Protein AF-A0A164Z7T9-F1 (afdb_monomer_lite)

pLDDT: mean 85.54, std 10.98, range [58.44, 95.06]

Secondary structure (DSSP, 8-state):
-HHHHHHHHHSHHHHHHHHHHHHS-HHHHHHHHHHHHHHHHHHHHHHHHTTSHHHHHS-HHHHHHHHHHHHHHHHHT-

Organism: Xylona heveae (strain CBS 132557 / TC161) (NCBI:txid1328760)

Foldseek 3Di:
DVVVVVVVCPDPVVVVVVVVCVPDDPVVNVVVVVVVVLVVLLVVQLVVVCPDPCLVPDDPVVVVVVSVVSSVVSVVVD

Radius of gyration: 17.44 Å; chains: 1; bounding box: 30×33×42 Å

Structure (mmCIF, N/CA/C/O backbone):
data_AF-A0A164Z7T9-F1
#
_entry.id   AF-A0A164Z7T9-F1
#
loop_
_atom_site.group_PDB
_atom_site.id
_atom_site.type_symbol
_atom_site.label_atom_id
_atom_site.label_alt_id
_atom_site.label_comp_id
_atom_site.label_asym_id
_atom_site.label_entity_id
_atom_site.label_seq_id
_atom_site.pdbx_PDB_ins_code
_atom_site.Cartn_x
_atom_site.Cartn_y
_atom_site.Cartn_z
_atom_site.occupancy
_atom_site.B_iso_or_equiv
_atom_site.auth_seq_id
_atom_site.auth_comp_id
_atom_site.auth_asym_id
_atom_site.auth_atom_id
_atom_site.pdbx_PDB_model_num
ATOM 1 N N . LYS A 1 1 ? -14.424 9.288 -14.583 1.00 59.44 1 LYS A N 1
ATOM 2 C CA . LYS A 1 1 ? -13.218 8.423 -14.507 1.00 59.44 1 LYS A CA 1
ATOM 3 C C . LYS A 1 1 ? -12.129 8.902 -15.470 1.00 59.44 1 LYS A C 1
ATOM 5 O O . LYS A 1 1 ? -11.128 9.363 -14.954 1.00 59.44 1 LYS A O 1
ATOM 10 N N . ARG A 1 2 ? -12.366 8.984 -16.795 1.00 61.66 2 ARG A N 1
ATOM 11 C CA . ARG A 1 2 ? -11.385 9.529 -17.772 1.00 61.66 2 ARG A CA 1
ATOM 12 C C . ARG A 1 2 ? -10.778 10.890 -17.408 1.00 61.66 2 ARG A C 1
ATOM 14 O O . ARG A 1 2 ? -9.567 10.995 -17.365 1.00 61.66 2 ARG A O 1
ATOM 21 N N . LYS A 1 3 ? -11.600 11.888 -17.061 1.00 60.75 3 LYS A N 1
ATOM 22 C CA . LYS A 1 3 ? -11.106 13.239 -16.733 1.00 60.75 3 LYS A CA 1
ATOM 23 C C . LYS A 1 3 ? -10.152 13.258 -15.525 1.00 60.75 3 LYS A C 1
ATOM 25 O O . LYS A 1 3 ? -9.102 13.870 -15.574 1.00 60.75 3 LYS A O 1
ATOM 30 N N . ALA A 1 4 ? -10.469 12.490 -14.479 1.00 61.41 4 ALA A N 1
ATOM 31 C CA . ALA A 1 4 ? -9.615 12.360 -13.295 1.00 61.41 4 ALA A CA 1
ATOM 32 C C . ALA A 1 4 ? -8.308 11.593 -13.580 1.00 61.41 4 ALA A C 1
ATOM 34 O O . ALA A 1 4 ? -7.285 11.870 -12.961 1.00 61.41 4 ALA A O 1
ATOM 35 N N . GLU A 1 5 ? -8.331 10.634 -14.510 1.00 58.44 5 GLU A N 1
ATOM 36 C CA . GLU A 1 5 ? -7.134 9.925 -14.979 1.00 58.44 5 GLU A CA 1
ATOM 37 C C . GLU A 1 5 ? -6.255 10.822 -15.865 1.00 58.44 5 GLU A C 1
ATOM 39 O O . GLU A 1 5 ? -5.033 10.809 -15.717 1.00 58.44 5 GLU A O 1
ATOM 44 N N . GLU A 1 6 ? -6.857 11.645 -16.729 1.00 60.25 6 GLU A N 1
ATOM 45 C CA . GLU A 1 6 ? -6.165 12.674 -17.515 1.00 60.25 6 GLU A CA 1
ATOM 46 C C . GLU A 1 6 ? -5.514 13.726 -16.610 1.00 60.25 6 GLU A C 1
ATOM 48 O O . GLU A 1 6 ? -4.318 13.980 -16.759 1.00 60.25 6 GLU A O 1
ATOM 53 N N . ASP A 1 7 ? -6.241 14.246 -15.618 1.00 60.25 7 ASP A N 1
ATOM 54 C CA . ASP A 1 7 ? -5.738 15.227 -14.646 1.00 60.25 7 ASP A CA 1
ATOM 55 C C . ASP A 1 7 ? -4.585 14.651 -13.804 1.00 60.25 7 ASP A C 1
ATOM 57 O O . ASP A 1 7 ? -3.543 15.289 -13.621 1.00 60.25 7 ASP A O 1
ATOM 61 N N . LEU A 1 8 ? -4.710 13.398 -13.345 1.00 59.91 8 LEU A N 1
ATOM 62 C CA . LEU A 1 8 ? -3.622 12.692 -12.664 1.00 59.91 8 LEU A CA 1
ATOM 63 C C . LEU A 1 8 ? -2.417 12.507 -13.582 1.00 59.91 8 LEU A C 1
ATOM 65 O O . LEU A 1 8 ? -1.288 12.681 -13.122 1.00 59.91 8 LEU A O 1
ATOM 69 N N . SER A 1 9 ? -2.634 12.209 -14.867 1.00 61.38 9 SER A N 1
ATOM 70 C CA . SER A 1 9 ? -1.553 12.091 -15.845 1.00 61.38 9 SER A CA 1
ATOM 71 C C . SER A 1 9 ? -0.832 13.428 -16.051 1.00 61.38 9 SER A C 1
ATOM 73 O O . SER A 1 9 ? 0.394 13.444 -16.161 1.00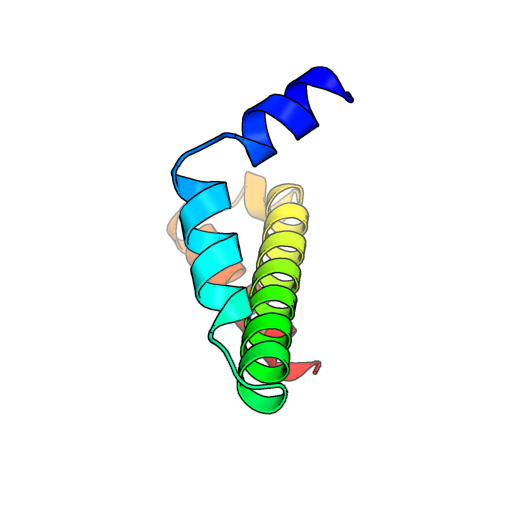 61.38 9 SER A O 1
ATOM 75 N N . GLN A 1 10 ? -1.552 14.550 -16.037 1.00 71.38 10 GLN A N 1
ATOM 76 C CA . GLN A 1 10 ? -0.988 15.886 -16.241 1.00 71.38 10 GLN A CA 1
ATOM 77 C C . GLN A 1 10 ? -0.341 16.482 -14.983 1.00 71.38 10 GLN A C 1
ATOM 79 O O . GLN A 1 10 ? 0.395 17.464 -15.080 1.00 71.38 10 GLN A O 1
ATOM 84 N N . SER A 1 11 ? -0.540 15.873 -13.810 1.00 83.12 11 SER A N 1
ATOM 85 C CA . SER A 1 11 ? 0.109 16.319 -12.576 1.00 83.12 11 SER A CA 1
ATOM 86 C C . SER A 1 11 ? 1.645 16.281 -12.673 1.00 83.12 11 SER A C 1
ATOM 88 O O . SER A 1 11 ? 2.247 15.364 -13.243 1.00 83.12 11 SER A O 1
ATOM 90 N N . VAL A 1 12 ? 2.310 17.261 -12.047 1.00 83.00 12 VAL A N 1
ATOM 91 C CA . VAL A 1 12 ? 3.785 17.361 -12.013 1.00 83.00 12 VAL A CA 1
ATOM 92 C C . VAL A 1 12 ? 4.421 16.089 -11.438 1.00 83.00 12 VAL A C 1
ATOM 94 O O . VAL A 1 12 ? 5.464 15.639 -11.913 1.00 83.00 12 VAL A O 1
ATOM 97 N N . TYR A 1 13 ? 3.771 15.470 -10.450 1.00 81.62 13 TYR A N 1
ATOM 98 C CA . TYR A 1 13 ? 4.226 14.226 -9.833 1.00 81.62 13 TYR A CA 1
ATOM 99 C C . TYR A 1 13 ? 4.152 13.034 -10.791 1.00 81.62 13 TYR A C 1
ATOM 101 O O . TYR A 1 13 ? 5.121 12.279 -10.894 1.00 81.62 13 TYR A O 1
ATOM 109 N N . ALA A 1 14 ? 3.053 12.881 -11.535 1.00 80.81 14 ALA A N 1
ATOM 110 C CA . ALA A 1 14 ? 2.925 11.804 -12.514 1.00 80.81 14 ALA A CA 1
ATOM 111 C C . ALA A 1 14 ? 3.878 11.984 -13.699 1.00 80.81 14 ALA A C 1
ATOM 113 O O . ALA A 1 14 ? 4.408 10.997 -14.211 1.00 80.81 14 ALA A O 1
ATOM 114 N N . LYS A 1 15 ? 4.143 13.230 -14.115 1.00 84.62 15 LYS A N 1
ATOM 115 C CA . LYS A 1 15 ? 5.160 13.532 -15.130 1.00 84.62 15 LYS A CA 1
ATOM 116 C C . LYS A 1 15 ? 6.558 13.122 -14.655 1.00 84.62 15 LYS A C 1
ATOM 118 O O . LYS A 1 15 ? 7.192 12.301 -15.307 1.00 84.62 15 LYS A O 1
ATOM 123 N N . ARG A 1 16 ? 6.983 13.572 -13.467 1.00 86.56 16 ARG A N 1
ATOM 124 C CA . ARG A 1 16 ? 8.284 13.200 -12.871 1.00 86.56 16 AR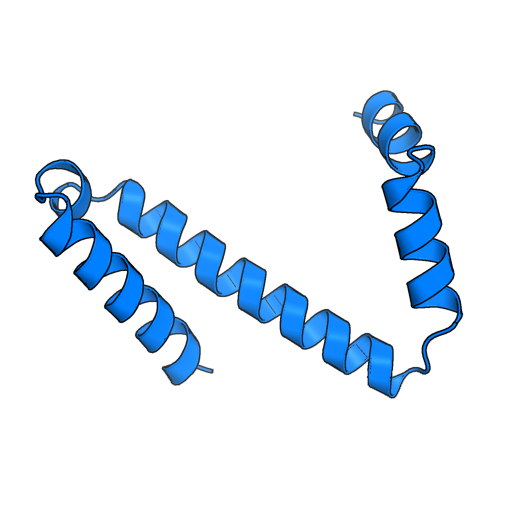G A CA 1
ATOM 125 C C . ARG A 1 16 ? 8.447 11.690 -12.696 1.00 86.56 16 ARG A C 1
ATOM 127 O O . ARG A 1 16 ? 9.519 11.156 -12.960 1.00 86.56 16 ARG A O 1
ATOM 134 N N . HIS A 1 17 ? 7.394 10.997 -12.263 1.00 84.62 17 HIS A N 1
ATOM 135 C CA . HIS A 1 17 ? 7.417 9.541 -12.139 1.00 84.62 17 HIS A CA 1
ATOM 136 C C . HIS A 1 17 ? 7.590 8.859 -13.503 1.00 84.62 17 HIS A C 1
ATOM 138 O O . HIS A 1 17 ? 8.412 7.957 -13.634 1.00 84.62 17 HIS A O 1
ATOM 144 N N . ARG A 1 18 ? 6.853 9.300 -14.533 1.00 84.00 18 ARG A N 1
ATOM 145 C CA . ARG A 1 18 ? 6.999 8.769 -15.898 1.00 84.00 18 ARG A CA 1
ATOM 146 C C . ARG A 1 18 ? 8.401 8.993 -16.454 1.00 84.00 18 ARG A C 1
ATOM 148 O O . ARG A 1 18 ? 8.980 8.052 -16.989 1.00 84.00 18 ARG A O 1
ATOM 155 N N . ASP A 1 19 ? 8.949 10.192 -16.284 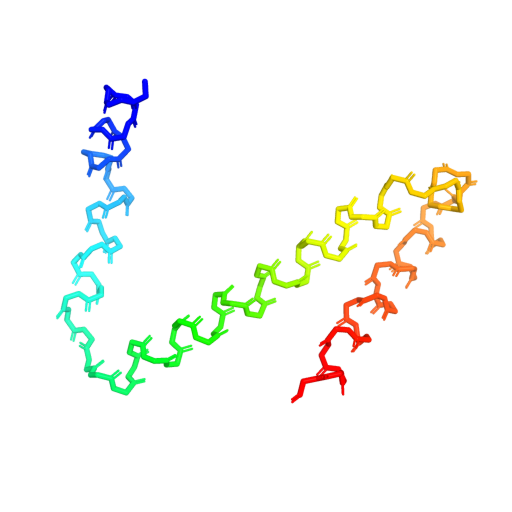1.00 86.62 19 ASP A N 1
ATOM 156 C CA . ASP A 1 19 ? 10.294 10.528 -16.757 1.00 86.62 19 ASP A CA 1
ATOM 157 C C . ASP A 1 19 ? 11.358 9.664 -16.060 1.00 86.62 19 ASP A C 1
ATOM 159 O O . ASP A 1 19 ? 12.207 9.078 -16.727 1.00 86.62 19 ASP A O 1
ATOM 163 N N . ARG A 1 20 ? 11.242 9.475 -14.738 1.00 86.19 20 ARG A N 1
ATOM 164 C CA . ARG A 1 20 ? 12.122 8.588 -13.961 1.00 86.19 20 ARG A CA 1
ATOM 165 C C . ARG A 1 20 ? 12.056 7.135 -14.434 1.00 86.19 20 ARG A C 1
ATOM 167 O O . ARG A 1 20 ? 13.090 6.516 -14.660 1.00 86.19 20 ARG A O 1
ATOM 174 N N . VAL A 1 21 ? 10.854 6.585 -14.614 1.00 84.31 21 VAL A N 1
ATOM 175 C CA . VAL A 1 21 ? 10.694 5.205 -15.105 1.00 84.31 21 VAL A CA 1
ATOM 176 C C . VAL A 1 21 ? 11.261 5.069 -16.519 1.00 84.31 21 VAL A C 1
ATOM 178 O O . VAL A 1 21 ? 11.869 4.048 -16.846 1.00 84.31 21 VAL A O 1
ATOM 181 N N . ARG A 1 22 ? 11.117 6.099 -17.363 1.00 86.19 22 ARG A N 1
ATOM 182 C CA . ARG A 1 22 ? 11.651 6.104 -18.729 1.00 86.19 22 ARG A CA 1
ATOM 183 C C . ARG A 1 22 ? 13.175 6.001 -18.750 1.00 86.19 22 ARG A C 1
ATOM 185 O O . ARG A 1 22 ? 13.688 5.279 -19.599 1.00 86.19 22 ARG A O 1
ATOM 192 N N . THR A 1 23 ? 13.869 6.656 -17.819 1.00 88.44 23 THR A N 1
ATOM 193 C CA . THR A 1 23 ? 15.337 6.610 -17.714 1.00 88.44 23 THR A CA 1
ATOM 194 C C . THR A 1 23 ? 15.880 5.325 -17.088 1.00 88.44 23 THR A C 1
ATOM 196 O O . THR A 1 23 ? 17.071 5.067 -17.204 1.00 88.44 23 THR A O 1
ATOM 199 N N . MET A 1 24 ? 15.037 4.517 -16.437 1.00 91.75 24 MET A N 1
ATOM 200 C CA . MET A 1 24 ? 15.463 3.274 -15.788 1.00 91.75 24 MET A CA 1
ATOM 201 C C . MET A 1 24 ? 15.656 2.131 -16.783 1.00 91.75 24 MET A C 1
ATOM 203 O O . MET A 1 24 ? 14.875 1.961 -17.728 1.00 91.75 24 MET A O 1
ATOM 207 N N . THR A 1 25 ? 16.663 1.307 -16.506 1.00 93.12 25 THR A N 1
ATOM 208 C CA . THR A 1 25 ? 16.899 0.021 -17.167 1.00 93.12 25 THR A CA 1
ATOM 209 C C . THR A 1 25 ? 15.781 -0.979 -16.856 1.00 93.12 25 THR A C 1
ATOM 211 O O . THR A 1 25 ? 14.984 -0.802 -15.930 1.00 93.12 25 THR A O 1
ATOM 214 N N . THR A 1 26 ? 15.704 -2.061 -17.630 1.00 90.06 26 THR A N 1
ATOM 215 C CA . THR A 1 26 ? 14.718 -3.134 -17.418 1.00 90.06 26 THR A CA 1
ATOM 216 C C . THR A 1 26 ? 14.823 -3.737 -16.018 1.00 90.06 26 THR A C 1
ATOM 218 O O . THR A 1 26 ? 13.813 -3.829 -15.323 1.00 90.06 26 THR A O 1
ATOM 221 N N . MET A 1 27 ? 16.043 -4.039 -15.566 1.00 92.00 27 MET A N 1
ATOM 222 C CA . MET A 1 27 ? 16.304 -4.585 -14.232 1.00 92.00 27 MET A CA 1
ATOM 223 C C . MET A 1 27 ? 15.859 -3.627 -13.119 1.00 92.00 27 MET A C 1
ATOM 225 O O . MET A 1 27 ? 15.193 -4.028 -12.166 1.00 92.00 27 MET A O 1
ATOM 229 N N . GLU A 1 28 ? 16.163 -2.335 -13.244 1.00 90.81 28 GLU A N 1
ATOM 230 C CA . GLU A 1 28 ? 15.740 -1.336 -12.259 1.00 90.81 28 GLU A CA 1
ATOM 231 C C . GLU A 1 28 ? 14.214 -1.204 -12.186 1.00 90.81 28 GLU A C 1
ATOM 233 O O . GLU A 1 28 ? 13.656 -1.092 -11.090 1.00 90.81 28 GLU A O 1
ATOM 238 N N . ARG A 1 29 ? 13.521 -1.260 -13.332 1.00 89.06 29 ARG A N 1
ATOM 239 C CA . ARG A 1 29 ? 12.049 -1.244 -13.377 1.00 89.06 29 ARG A CA 1
ATOM 240 C C . ARG A 1 29 ? 11.447 -2.468 -12.697 1.00 89.06 29 ARG A C 1
ATOM 242 O O . ARG A 1 29 ? 10.439 -2.338 -12.004 1.00 89.06 29 ARG A O 1
ATOM 249 N N . GLU A 1 30 ? 12.042 -3.643 -12.874 1.00 89.81 30 GLU A N 1
ATOM 250 C CA . GLU A 1 30 ? 11.596 -4.867 -12.204 1.00 89.81 30 GLU A CA 1
ATOM 251 C C . GLU A 1 30 ? 11.759 -4.768 -10.685 1.00 89.81 30 GLU A C 1
ATOM 253 O O . GLU A 1 30 ? 10.817 -5.067 -9.946 1.00 89.81 30 GLU A O 1
ATOM 258 N N . ILE A 1 31 ? 12.896 -4.247 -10.216 1.00 91.19 31 ILE A N 1
ATOM 259 C CA . ILE A 1 31 ? 13.144 -3.995 -8.791 1.00 91.19 31 ILE A CA 1
ATOM 260 C C . ILE A 1 31 ? 12.136 -2.983 -8.231 1.00 91.19 31 ILE A C 1
ATOM 262 O O . ILE A 1 31 ? 11.580 -3.186 -7.149 1.00 91.19 31 ILE A O 1
ATOM 266 N N . GLU A 1 32 ? 11.870 -1.885 -8.941 1.00 89.75 32 GLU A N 1
ATOM 267 C CA . GLU A 1 32 ? 10.902 -0.880 -8.494 1.00 89.75 32 GLU A CA 1
ATOM 268 C C . GLU A 1 32 ? 9.472 -1.434 -8.464 1.00 89.75 32 GLU A C 1
ATOM 270 O O . GLU A 1 32 ? 8.731 -1.207 -7.502 1.00 89.75 32 GLU A O 1
ATOM 275 N N . LYS A 1 33 ? 9.101 -2.242 -9.461 1.00 89.75 33 LYS A N 1
ATOM 276 C CA . LYS A 1 33 ? 7.821 -2.956 -9.489 1.00 89.75 33 LYS A CA 1
ATOM 277 C C . LYS A 1 33 ? 7.697 -3.924 -8.312 1.00 89.75 33 LYS A C 1
ATOM 279 O O . LYS A 1 33 ? 6.648 -3.945 -7.669 1.00 89.75 33 LYS A O 1
ATOM 284 N N . ALA A 1 34 ? 8.747 -4.680 -7.989 1.00 89.62 34 ALA A N 1
ATOM 285 C CA . ALA A 1 34 ? 8.772 -5.575 -6.833 1.00 89.62 34 ALA A CA 1
ATOM 286 C C . ALA A 1 34 ? 8.576 -4.801 -5.517 1.00 89.62 34 ALA A C 1
ATOM 288 O O . ALA A 1 34 ? 7.663 -5.110 -4.748 1.00 89.62 34 ALA A O 1
ATOM 289 N N . LYS A 1 35 ? 9.324 -3.705 -5.320 1.00 90.06 35 LYS A N 1
ATOM 290 C CA . LYS A 1 35 ? 9.187 -2.816 -4.150 1.00 90.06 35 LYS A CA 1
ATOM 291 C C . LYS A 1 35 ? 7.771 -2.253 -4.006 1.00 90.06 35 LYS A C 1
ATOM 293 O O . LYS A 1 35 ? 7.217 -2.226 -2.904 1.00 90.06 35 LYS A O 1
ATOM 298 N N . ASN A 1 36 ? 7.169 -1.808 -5.108 1.00 90.81 36 ASN A N 1
ATOM 299 C CA . ASN A 1 36 ? 5.797 -1.301 -5.103 1.00 90.81 36 ASN A CA 1
ATOM 300 C C . ASN A 1 36 ? 4.790 -2.411 -4.786 1.00 90.81 36 ASN A C 1
ATOM 302 O O . ASN A 1 36 ? 3.890 -2.207 -3.969 1.00 90.81 36 ASN A O 1
ATOM 306 N N . ASN A 1 37 ? 4.961 -3.600 -5.362 1.00 90.12 37 ASN A N 1
ATOM 307 C CA . ASN A 1 37 ? 4.112 -4.752 -5.075 1.00 90.12 37 ASN A CA 1
ATOM 308 C C . ASN A 1 37 ? 4.157 -5.146 -3.594 1.00 90.12 37 ASN A C 1
ATOM 310 O O . ASN A 1 37 ? 3.104 -5.416 -3.011 1.00 90.12 37 ASN A O 1
ATOM 314 N N . ASP A 1 38 ? 5.338 -5.140 -2.977 1.00 90.00 38 ASP A N 1
ATOM 315 C CA . ASP A 1 38 ? 5.503 -5.400 -1.543 1.00 90.00 38 ASP A CA 1
ATOM 316 C C . ASP A 1 38 ? 4.814 -4.333 -0.696 1.00 90.00 38 ASP A C 1
ATOM 318 O O . ASP A 1 38 ? 4.039 -4.652 0.209 1.00 90.00 38 ASP A O 1
ATOM 322 N N . ARG A 1 39 ? 5.018 -3.053 -1.027 1.00 91.44 39 ARG A N 1
ATOM 323 C CA . ARG A 1 39 ? 4.341 -1.939 -0.351 1.00 91.44 39 ARG A CA 1
ATOM 324 C C . ARG A 1 39 ? 2.821 -2.085 -0.429 1.00 91.44 39 ARG A C 1
ATOM 326 O O . ARG A 1 39 ? 2.129 -1.933 0.577 1.00 91.44 39 ARG A O 1
ATOM 333 N N . HIS A 1 40 ? 2.283 -2.419 -1.600 1.00 92.38 40 HIS A N 1
ATOM 334 C CA . HIS A 1 40 ? 0.850 -2.641 -1.775 1.00 92.38 40 HIS A CA 1
ATOM 335 C C . HIS A 1 40 ? 0.345 -3.866 -1.006 1.00 92.38 40 HIS A C 1
ATOM 337 O O . HIS A 1 40 ? -0.763 -3.823 -0.469 1.00 92.38 40 HIS A O 1
ATOM 343 N N . ALA A 1 41 ? 1.124 -4.947 -0.923 1.00 91.12 41 ALA A N 1
ATOM 344 C CA . ALA A 1 41 ? 0.775 -6.117 -0.122 1.00 91.12 41 ALA A CA 1
ATOM 345 C C . ALA A 1 41 ? 0.665 -5.765 1.371 1.00 91.12 41 ALA A C 1
ATOM 347 O O . ALA A 1 41 ? -0.379 -6.026 1.972 1.00 91.12 41 ALA A O 1
ATOM 348 N N . ARG A 1 42 ? 1.671 -5.076 1.930 1.00 91.69 42 ARG A N 1
ATOM 349 C CA . ARG A 1 42 ? 1.657 -4.602 3.327 1.00 91.69 42 ARG A CA 1
ATOM 350 C C . ARG A 1 42 ? 0.468 -3.683 3.598 1.00 91.69 42 ARG A C 1
ATOM 352 O O . ARG A 1 42 ? -0.290 -3.914 4.534 1.00 91.69 42 ARG A O 1
ATOM 359 N N . ASN A 1 43 ? 0.240 -2.699 2.727 1.00 93.06 43 ASN A N 1
ATOM 360 C CA . ASN A 1 43 ? -0.868 -1.754 2.880 1.00 93.06 43 ASN A CA 1
ATOM 361 C C . ASN A 1 43 ? -2.236 -2.443 2.833 1.00 93.06 43 ASN A C 1
ATOM 363 O O . ASN A 1 43 ? -3.139 -2.064 3.575 1.00 93.06 43 ASN A O 1
ATOM 367 N N . ARG A 1 44 ? -2.412 -3.455 1.974 1.00 93.69 44 ARG A N 1
ATOM 368 C CA . ARG A 1 44 ? -3.653 -4.241 1.931 1.00 93.69 44 ARG A CA 1
ATOM 369 C C . ARG A 1 44 ? -3.858 -5.043 3.212 1.00 93.69 44 ARG A C 1
ATOM 371 O O . ARG A 1 44 ? -4.976 -5.064 3.716 1.00 93.69 44 ARG A O 1
ATOM 378 N N . ALA A 1 45 ? -2.807 -5.671 3.734 1.00 92.62 45 ALA A N 1
ATOM 379 C CA . ALA A 1 45 ? -2.883 -6.422 4.983 1.00 92.62 45 ALA A CA 1
ATOM 380 C C . ALA A 1 45 ? -3.232 -5.511 6.169 1.00 92.62 45 ALA A C 1
ATOM 382 O O . ALA A 1 45 ? -4.163 -5.815 6.907 1.00 92.62 45 ALA A O 1
ATOM 383 N N . ILE A 1 46 ? -2.582 -4.347 6.279 1.00 92.94 46 ILE A N 1
ATOM 384 C CA . ILE A 1 46 ? -2.896 -3.353 7.314 1.00 92.94 46 ILE A CA 1
ATOM 385 C C . ILE A 1 46 ? -4.340 -2.859 7.184 1.00 92.94 46 ILE A C 1
ATOM 387 O O . ILE A 1 46 ? -5.046 -2.793 8.180 1.00 92.94 46 ILE A O 1
ATOM 391 N N . ARG A 1 47 ? -4.832 -2.549 5.976 1.00 94.94 47 ARG A N 1
A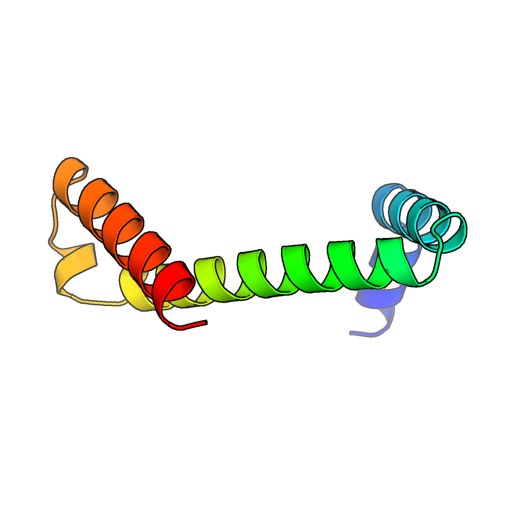TOM 392 C CA . ARG A 1 47 ? -6.240 -2.136 5.811 1.00 94.94 47 ARG A CA 1
ATOM 393 C C . ARG A 1 47 ? -7.220 -3.200 6.298 1.00 94.94 47 ARG A C 1
ATOM 395 O O . ARG A 1 47 ? -8.202 -2.844 6.932 1.00 94.94 47 ARG A O 1
ATOM 402 N N . LYS A 1 48 ? -6.951 -4.480 6.020 1.00 94.38 48 LYS A N 1
ATOM 403 C CA . LYS A 1 48 ? -7.774 -5.585 6.532 1.00 94.38 48 LYS A CA 1
ATOM 404 C C . LYS A 1 48 ? -7.702 -5.667 8.055 1.00 94.38 48 LYS A C 1
ATOM 406 O O . LYS A 1 48 ? -8.744 -5.741 8.693 1.00 94.38 48 LYS A O 1
ATOM 411 N N . LEU A 1 49 ? -6.502 -5.578 8.629 1.00 93.31 49 LEU A N 1
ATOM 412 C CA . LEU A 1 49 ? -6.312 -5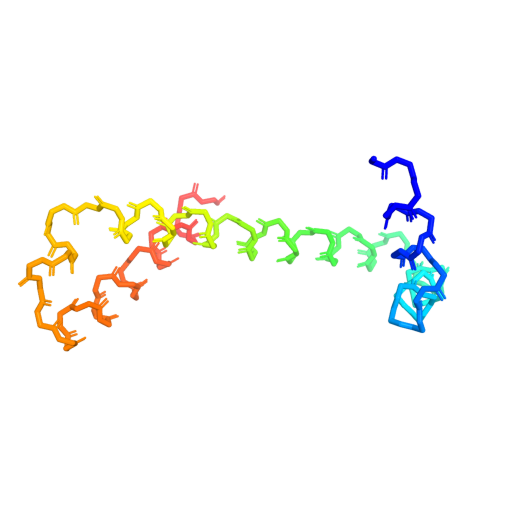.538 10.079 1.00 93.31 49 LEU A CA 1
ATOM 413 C C . LEU A 1 49 ? -7.127 -4.405 10.719 1.00 93.31 49 LEU A C 1
ATOM 415 O O . LEU A 1 49 ? -7.833 -4.641 11.683 1.00 93.31 49 LEU A O 1
ATOM 419 N N . LYS A 1 50 ? -7.123 -3.200 10.138 1.00 92.69 50 LYS A N 1
ATOM 420 C CA . LYS A 1 50 ? -7.870 -2.047 10.675 1.00 92.69 50 LYS A CA 1
ATOM 421 C C . LYS A 1 50 ? -9.388 -2.233 10.720 1.00 92.69 50 LYS A C 1
ATOM 423 O O . LYS A 1 50 ? -10.064 -1.485 11.414 1.00 92.69 50 LYS A O 1
ATOM 428 N N . THR A 1 51 ? -9.917 -3.203 9.977 1.00 94.62 51 THR A N 1
ATOM 429 C CA . THR A 1 51 ? -11.344 -3.552 9.997 1.00 94.62 51 THR A CA 1
ATOM 430 C C . THR A 1 51 ? -11.690 -4.650 11.003 1.00 94.62 51 THR A C 1
ATOM 432 O O . THR A 1 51 ? -12.870 -4.931 11.193 1.00 94.62 51 THR A O 1
ATOM 435 N N . THR A 1 52 ? -10.706 -5.290 11.646 1.00 93.50 52 THR A N 1
ATOM 436 C CA . THR A 1 52 ? -10.980 -6.346 12.628 1.00 93.50 52 THR A CA 1
ATOM 437 C C . THR A 1 52 ? -11.399 -5.754 13.970 1.00 93.50 52 THR A C 1
ATOM 439 O O . THR A 1 52 ? -10.908 -4.706 14.392 1.00 93.50 52 THR A O 1
ATOM 442 N N . LYS A 1 53 ? -12.291 -6.464 14.670 1.00 92.38 53 LYS A N 1
ATOM 443 C CA . LYS A 1 53 ? -12.753 -6.094 16.015 1.00 92.38 53 LYS A CA 1
ATOM 444 C C . LYS A 1 53 ? -11.582 -5.951 16.995 1.00 92.38 53 LYS A C 1
ATOM 446 O O . LYS A 1 53 ? -11.509 -4.963 17.713 1.00 92.38 53 LYS A O 1
ATOM 451 N N . GLU A 1 54 ? -10.619 -6.872 16.922 1.00 90.31 54 GLU A N 1
ATOM 452 C CA . GLU A 1 54 ? -9.392 -6.850 17.729 1.00 90.31 54 GLU A CA 1
ATOM 453 C C . GLU A 1 54 ? -8.599 -5.548 17.576 1.00 90.31 54 GLU A C 1
ATOM 455 O O . GLU A 1 54 ? -8.104 -5.016 18.561 1.00 90.31 54 GLU A O 1
ATOM 460 N N . TYR A 1 55 ? -8.484 -5.004 16.361 1.00 92.81 55 TYR A N 1
ATOM 461 C CA . TYR A 1 55 ? -7.764 -3.750 16.143 1.00 92.81 55 TYR A CA 1
ATOM 462 C C . TYR A 1 55 ? -8.561 -2.535 16.636 1.00 92.81 55 TYR A C 1
ATOM 464 O O . TYR A 1 55 ? -7.990 -1.582 17.171 1.00 92.81 55 TYR A O 1
ATOM 472 N N . ILE A 1 56 ? -9.883 -2.560 16.450 1.00 93.44 56 ILE A N 1
ATOM 473 C CA . ILE A 1 56 ? -10.778 -1.471 16.856 1.00 93.44 56 ILE A CA 1
ATOM 474 C C . ILE A 1 56 ? -10.796 -1.339 18.382 1.00 93.44 56 ILE A C 1
ATOM 476 O O . ILE A 1 56 ? -10.661 -0.228 18.890 1.00 93.44 56 ILE A O 1
ATOM 480 N N . GLU A 1 57 ? -10.892 -2.456 19.100 1.00 94.06 57 GLU A N 1
ATOM 481 C CA . GLU A 1 57 ? -10.956 -2.497 20.567 1.00 94.06 57 GLU A CA 1
ATOM 482 C C . GLU A 1 57 ? -9.577 -2.392 21.240 1.00 94.06 57 GLU A C 1
ATOM 484 O O . GLU A 1 57 ? -9.491 -2.131 22.436 1.00 94.06 57 GLU A O 1
ATOM 489 N N . ALA A 1 58 ? -8.489 -2.563 20.485 1.00 93.62 58 ALA A N 1
ATOM 490 C CA . ALA A 1 58 ? -7.129 -2.452 20.998 1.00 93.62 58 ALA A CA 1
ATOM 491 C C . ALA A 1 58 ? -6.717 -1.008 21.338 1.00 93.62 58 ALA A C 1
ATOM 493 O O . ALA A 1 58 ? -7.023 -0.057 20.613 1.00 93.62 58 ALA A O 1
ATOM 494 N N . ASN A 1 59 ? -5.899 -0.881 22.387 1.00 95.06 59 ASN A N 1
ATOM 495 C CA . ASN A 1 59 ? -5.182 0.347 22.740 1.00 95.06 59 ASN A CA 1
ATOM 496 C C . ASN A 1 59 ? -4.093 0.678 21.702 1.00 95.06 59 ASN A C 1
ATOM 498 O O . ASN A 1 59 ? -3.664 -0.184 20.933 1.00 95.06 59 ASN A O 1
ATOM 502 N N . GLU A 1 60 ? -3.593 1.916 21.706 1.00 92.06 60 GLU A N 1
ATOM 503 C CA . GLU A 1 60 ? -2.610 2.401 20.722 1.00 92.06 60 GLU A CA 1
ATOM 504 C C . GLU A 1 60 ? -1.329 1.557 20.663 1.00 92.06 60 GLU A C 1
ATOM 506 O O . GLU A 1 60 ? -0.878 1.197 19.574 1.00 92.06 60 GLU A O 1
ATOM 511 N N . GLU A 1 61 ? -0.791 1.159 21.817 1.00 93.38 61 GLU A N 1
ATOM 512 C CA . GLU A 1 61 ? 0.387 0.285 21.896 1.00 93.38 61 GLU A CA 1
ATOM 513 C C . GLU A 1 61 ? 0.132 -1.066 21.219 1.00 93.38 61 GLU A C 1
ATOM 515 O O . GLU A 1 61 ? 0.943 -1.546 20.420 1.00 93.38 61 GLU A O 1
ATOM 520 N N . LYS A 1 62 ? -1.047 -1.649 21.465 1.00 91.06 62 LYS A N 1
ATOM 521 C CA . LYS A 1 62 ? -1.423 -2.942 20.897 1.00 91.06 62 LYS A CA 1
ATOM 522 C C . LYS A 1 62 ? -1.715 -2.844 19.401 1.00 91.06 62 LYS A C 1
ATOM 524 O O . LYS A 1 62 ? -1.348 -3.744 18.649 1.00 91.06 62 LYS A O 1
ATOM 529 N N . ARG A 1 63 ? -2.288 -1.732 18.931 1.00 92.31 63 ARG A N 1
ATOM 530 C CA . ARG A 1 63 ? -2.449 -1.450 17.494 1.00 92.31 63 ARG A CA 1
ATOM 531 C C . ARG A 1 63 ? -1.099 -1.380 16.784 1.00 92.31 63 ARG A C 1
ATOM 533 O O . ARG A 1 63 ? -0.944 -1.985 15.723 1.00 92.31 63 ARG A O 1
ATOM 540 N N . ALA A 1 64 ? -0.119 -0.698 17.377 1.00 93.12 64 ALA A N 1
ATOM 541 C CA . ALA A 1 64 ? 1.230 -0.611 16.823 1.00 93.12 64 ALA A CA 1
ATOM 542 C C . ALA A 1 64 ? 1.914 -1.988 16.760 1.00 93.12 64 ALA A C 1
ATOM 544 O O . ALA A 1 64 ? 2.579 -2.311 15.772 1.00 93.12 64 ALA A O 1
ATOM 545 N N . GLU A 1 65 ? 1.722 -2.826 17.781 1.00 93.25 65 GLU A N 1
ATOM 546 C CA . GLU A 1 65 ? 2.217 -4.204 17.792 1.00 93.25 65 GLU A CA 1
ATOM 547 C C . GLU A 1 65 ? 1.563 -5.054 16.687 1.00 93.25 65 GLU A C 1
ATOM 549 O O . GLU A 1 65 ? 2.264 -5.693 15.900 1.00 93.25 65 GLU A O 1
ATOM 554 N N . LEU A 1 66 ? 0.233 -5.001 16.555 1.00 91.38 66 LEU A N 1
ATOM 555 C CA . LEU A 1 66 ? -0.511 -5.740 15.529 1.00 91.38 66 LEU A CA 1
ATOM 556 C C . LEU A 1 66 ? -0.102 -5.334 14.104 1.00 91.38 66 LEU A C 1
ATOM 558 O O . LEU A 1 66 ? 0.027 -6.195 13.227 1.00 91.38 66 LEU A O 1
ATOM 562 N N . GLU A 1 67 ? 0.153 -4.046 13.854 1.00 93.12 67 GLU A N 1
ATOM 563 C CA . GLU A 1 67 ? 0.659 -3.572 12.559 1.00 93.12 67 GLU A CA 1
ATOM 564 C C . GLU A 1 67 ? 2.072 -4.102 12.263 1.00 93.12 67 GLU A C 1
ATOM 566 O O . GLU A 1 67 ? 2.341 -4.553 11.143 1.00 93.12 67 GLU A O 1
ATOM 571 N N . LYS A 1 68 ? 2.968 -4.119 13.259 1.00 92.81 68 LYS A N 1
ATOM 572 C CA . LYS A 1 68 ? 4.323 -4.683 13.119 1.00 92.81 68 LYS A CA 1
ATOM 573 C C . LYS A 1 68 ? 4.289 -6.185 12.834 1.00 92.81 68 LYS A C 1
ATOM 575 O O . LYS A 1 68 ? 4.943 -6.649 11.902 1.00 92.81 68 LYS A O 1
ATOM 580 N N . VAL A 1 69 ? 3.481 -6.943 13.573 1.00 92.75 69 VAL A N 1
ATOM 581 C CA . VAL A 1 69 ? 3.331 -8.394 13.366 1.00 92.75 69 VAL A CA 1
ATOM 582 C C . VAL A 1 69 ? 2.752 -8.685 11.982 1.00 92.75 69 VAL A C 1
ATOM 584 O O . VAL A 1 69 ? 3.285 -9.503 11.234 1.00 92.75 69 VAL A O 1
ATOM 587 N N . THR A 1 70 ? 1.703 -7.964 11.586 1.00 90.50 70 THR A N 1
ATOM 588 C CA . THR A 1 70 ? 1.056 -8.152 10.280 1.00 90.50 70 THR A CA 1
ATOM 589 C C . THR A 1 70 ? 2.000 -7.824 9.127 1.00 90.50 70 THR A C 1
ATOM 591 O O . THR A 1 70 ? 2.036 -8.547 8.131 1.00 90.50 70 THR A O 1
ATOM 594 N N . THR A 1 71 ? 2.798 -6.760 9.246 1.00 88.81 71 THR A N 1
ATOM 595 C CA . THR A 1 71 ? 3.786 -6.411 8.216 1.00 88.81 71 THR A CA 1
ATOM 596 C C . THR A 1 71 ? 4.927 -7.422 8.132 1.00 88.81 71 THR A C 1
ATOM 598 O O . THR A 1 71 ? 5.310 -7.778 7.017 1.00 88.81 71 THR A O 1
ATOM 601 N N . SER A 1 72 ? 5.406 -7.943 9.265 1.00 89.00 72 SER A N 1
ATOM 602 C CA . SER A 1 72 ? 6.393 -9.031 9.312 1.00 89.00 72 SER A CA 1
ATOM 603 C C . SER A 1 72 ? 5.867 -10.315 8.653 1.00 89.00 72 SER A C 1
ATOM 605 O O . SER A 1 72 ? 6.516 -10.887 7.778 1.00 89.00 72 SER A O 1
ATOM 607 N N . ASN A 1 73 ? 4.625 -10.707 8.955 1.00 87.81 73 ASN A N 1
ATOM 608 C CA . ASN A 1 73 ? 3.995 -11.900 8.378 1.00 87.81 73 ASN A CA 1
ATOM 609 C C . ASN A 1 73 ? 3.829 -11.824 6.852 1.00 87.81 73 ASN A C 1
ATOM 611 O O . ASN A 1 73 ? 3.957 -12.835 6.162 1.00 87.81 73 ASN A O 1
ATOM 615 N N . VAL A 1 74 ? 3.547 -10.636 6.305 1.00 86.06 74 VAL A N 1
ATOM 616 C CA . VAL A 1 74 ? 3.476 -10.431 4.846 1.00 86.06 74 VAL A CA 1
ATOM 617 C C . VAL A 1 74 ? 4.844 -10.603 4.188 1.00 86.06 74 VAL A C 1
ATOM 619 O O . VAL A 1 74 ? 4.906 -11.115 3.075 1.00 86.06 74 VAL A O 1
ATOM 622 N N . MET A 1 75 ? 5.918 -10.182 4.862 1.00 78.12 75 MET A N 1
ATOM 623 C CA . MET A 1 75 ? 7.291 -10.331 4.371 1.00 78.12 75 MET A CA 1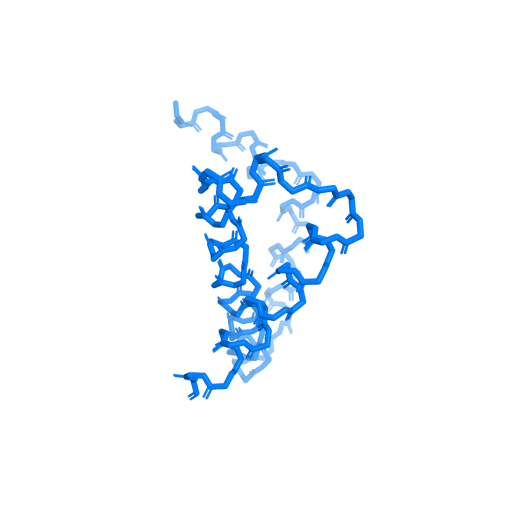
ATOM 624 C C . MET A 1 75 ? 7.756 -11.789 4.410 1.00 78.12 75 MET A C 1
ATOM 626 O O . MET A 1 75 ? 8.445 -12.211 3.496 1.00 78.12 75 MET A O 1
ATOM 630 N N . HIS A 1 76 ? 7.366 -12.557 5.432 1.00 75.25 76 HIS A N 1
ATOM 631 C CA . HIS A 1 76 ? 7.798 -13.949 5.600 1.00 75.25 76 HIS A CA 1
ATOM 632 C C . HIS A 1 76 ? 7.077 -14.952 4.679 1.00 75.25 76 HIS A C 1
ATOM 634 O O . HIS A 1 76 ? 7.611 -16.012 4.382 1.00 75.25 76 HIS A O 1
ATOM 640 N N . ARG A 1 77 ? 5.854 -14.646 4.223 1.00 65.62 77 ARG A N 1
ATOM 641 C CA . ARG A 1 77 ? 5.063 -15.535 3.344 1.00 65.62 77 ARG A CA 1
ATOM 642 C C . ARG A 1 77 ? 5.424 -15.459 1.850 1.00 65.62 77 ARG A C 1
ATOM 644 O O . ARG A 1 77 ? 4.733 -16.093 1.053 1.00 65.62 77 ARG A O 1
ATOM 651 N N . ARG A 1 78 ? 6.405 -14.649 1.454 1.00 58.66 78 ARG A N 1
ATOM 652 C CA . ARG A 1 78 ? 6.835 -14.462 0.060 1.00 58.66 78 ARG A CA 1
ATOM 653 C C . ARG A 1 78 ? 8.240 -14.990 -0.138 1.00 58.66 78 ARG A C 1
ATOM 655 O O . ARG A 1 78 ? 8.467 -15.525 -1.241 1.00 58.66 78 ARG A O 1
#

Sequence (78 aa):
KRKAEEDLSQSVYAKRHRDRVRTMTTMEREIEKAKNNDRHARNRAIRKLKTTKEYIEANEEKRAELEKVTTSNVMHRR